Protein AF-A0A6I4T181-F1 (afdb_monomer_lite)

pLDDT: mean 81.12, std 13.32, range [42.12, 96.31]

Secondary structure (DSSP, 8-state):
------EEEEEEEE-TTSTTT--EEEEEEESSHHHHHHHHHHHHHHHHHHT--BTTB-EEEEEEEEPP-HHHHHHHHHH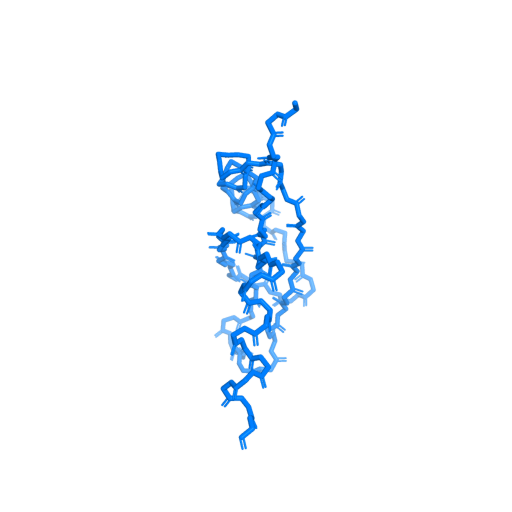T-

Sequence (81 aa):
MEAVVPFLLILVGWNTAAPHDSMEIQQTLMISHETCIAKGEAFLQRQKSEGAYSRGAEDFRYFCVKAPDSEDFQTMFDDIK

Radius of gyration: 15.63 Å; chains: 1; bounding box: 45×17×44 Å

Organism: NCBI:txid1808508

Structure (mmCIF, N/CA/C/O backbone):
data_AF-A0A6I4T181-F1
#
_entry.id   AF-A0A6I4T181-F1
#
loop_
_atom_site.group_PDB
_atom_site.id
_atom_site.type_symbol
_atom_site.label_atom_id
_atom_site.label_alt_id
_atom_site.label_comp_id
_atom_site.label_asym_id
_atom_site.label_entity_id
_atom_site.label_seq_id
_atom_site.pdbx_PDB_ins_code
_atom_site.Cartn_x
_atom_site.Cartn_y
_atom_site.Cartn_z
_atom_site.occupancy
_atom_site.B_iso_or_equiv
_atom_site.auth_seq_id
_atom_site.auth_comp_id
_atom_site.auth_asym_id
_atom_site.auth_atom_id
_atom_site.pdbx_PDB_model_num
ATOM 1 N N . MET A 1 1 ? -14.807 -4.498 25.918 1.00 42.12 1 MET A N 1
ATOM 2 C CA . MET A 1 1 ? -13.742 -4.562 24.898 1.00 42.12 1 MET A CA 1
ATOM 3 C C . MET A 1 1 ? -14.159 -3.621 23.791 1.00 42.12 1 MET A C 1
ATOM 5 O O . MET A 1 1 ? -15.222 -3.846 23.229 1.00 42.12 1 MET A O 1
ATOM 9 N N . GLU A 1 2 ? -13.413 -2.543 23.556 1.00 48.62 2 GLU A N 1
ATOM 10 C CA . GLU A 1 2 ? -13.637 -1.711 22.370 1.00 48.62 2 GLU A CA 1
ATOM 11 C C . GLU A 1 2 ? -13.398 -2.572 21.128 1.00 48.62 2 GLU A C 1
ATOM 13 O O . GLU A 1 2 ? -12.415 -3.315 21.060 1.00 48.62 2 GLU A O 1
ATOM 18 N N . ALA A 1 3 ? -14.337 -2.541 20.185 1.00 55.62 3 ALA A N 1
ATOM 19 C CA . ALA A 1 3 ? -14.175 -3.221 18.913 1.00 55.62 3 ALA A CA 1
ATOM 20 C C . ALA A 1 3 ? -13.050 -2.516 18.146 1.00 55.62 3 ALA A C 1
ATOM 22 O O . ALA A 1 3 ? -13.190 -1.366 17.732 1.00 55.62 3 ALA A O 1
ATOM 23 N N . VAL A 1 4 ? -11.914 -3.192 17.997 1.00 62.84 4 VAL A N 1
ATOM 24 C CA . VAL A 1 4 ? -10.821 -2.714 17.154 1.00 62.84 4 VAL A CA 1
ATOM 25 C C . VAL A 1 4 ? -11.281 -2.854 15.711 1.00 62.84 4 VAL A C 1
ATOM 27 O O . VAL A 1 4 ? -11.405 -3.971 15.217 1.00 62.84 4 VAL A O 1
ATOM 30 N N . VAL A 1 5 ? -11.561 -1.732 15.050 1.00 68.06 5 VAL A N 1
ATOM 31 C CA . VAL A 1 5 ? -11.863 -1.706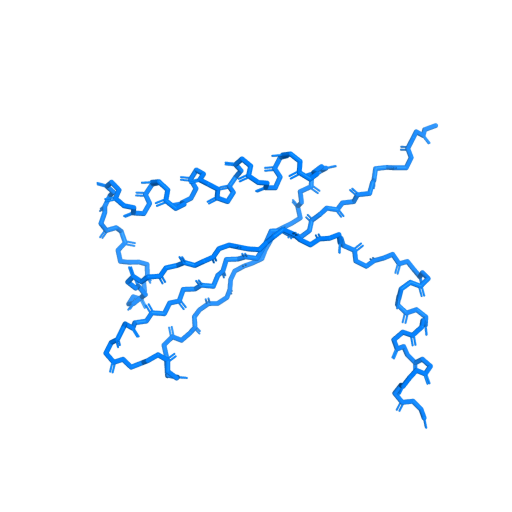 13.615 1.00 68.06 5 VAL A CA 1
ATOM 32 C C . VAL A 1 5 ? -10.532 -1.746 12.863 1.00 68.06 5 VAL A C 1
ATOM 34 O O . VAL A 1 5 ? -9.775 -0.773 12.937 1.00 68.06 5 VAL A O 1
ATOM 37 N N . PRO A 1 6 ? -10.203 -2.847 12.166 1.00 83.81 6 PRO A N 1
ATOM 38 C CA . PRO A 1 6 ? -8.941 -2.928 11.463 1.00 83.81 6 PRO A CA 1
ATOM 39 C C . PRO A 1 6 ? -8.983 -2.092 10.178 1.00 83.81 6 PRO A C 1
ATOM 41 O O . PRO A 1 6 ? -10.035 -1.853 9.587 1.00 83.81 6 PRO A O 1
ATOM 44 N N . PHE A 1 7 ? -7.811 -1.654 9.733 1.00 91.44 7 PHE A N 1
ATOM 45 C CA . PHE A 1 7 ? -7.617 -0.927 8.481 1.00 91.44 7 PHE A CA 1
ATOM 46 C C . PHE A 1 7 ? -6.758 -1.766 7.540 1.00 91.44 7 PHE A C 1
ATOM 48 O O . PHE A 1 7 ? -5.783 -2.379 7.970 1.00 91.44 7 PHE A O 1
ATOM 55 N N . LEU A 1 8 ? -7.100 -1.801 6.257 1.00 92.69 8 LEU A N 1
ATOM 56 C CA . LEU A 1 8 ? -6.291 -2.437 5.227 1.00 92.69 8 LEU A CA 1
ATOM 57 C C . LEU A 1 8 ? -5.298 -1.405 4.678 1.00 92.69 8 LEU A C 1
ATOM 59 O O . LEU A 1 8 ? -5.702 -0.390 4.106 1.00 92.69 8 LEU A O 1
ATOM 63 N N . LEU A 1 9 ? -4.004 -1.671 4.843 1.00 95.00 9 LEU A N 1
ATOM 64 C CA . LEU A 1 9 ? -2.952 -0.998 4.091 1.00 95.00 9 LEU A CA 1
ATOM 65 C C . LEU A 1 9 ? -2.805 -1.709 2.750 1.00 95.00 9 LEU A C 1
ATOM 67 O O . LEU A 1 9 ? -2.453 -2.887 2.725 1.00 95.00 9 LEU A O 1
ATOM 71 N N . ILE A 1 10 ? -3.035 -0.988 1.658 1.00 94.00 10 ILE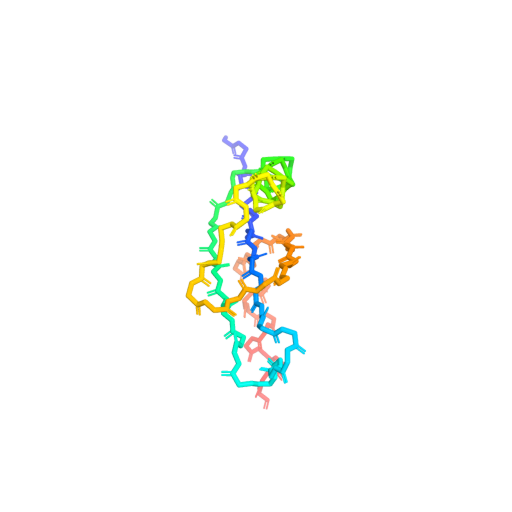 A N 1
ATOM 72 C CA . ILE A 1 10 ? -2.816 -1.455 0.287 1.00 94.00 10 ILE A CA 1
ATOM 73 C C . ILE A 1 10 ? -1.640 -0.676 -0.278 1.00 94.00 10 ILE A C 1
ATOM 75 O O . ILE A 1 10 ? -1.652 0.550 -0.260 1.00 94.00 10 ILE A O 1
ATOM 79 N N . LEU A 1 11 ? -0.645 -1.376 -0.800 1.00 92.75 11 LEU A N 1
ATOM 80 C CA . LEU A 1 11 ? 0.473 -0.814 -1.542 1.00 92.75 11 LEU A CA 1
ATOM 81 C C . LEU A 1 11 ? 0.320 -1.229 -3.000 1.00 92.75 11 LEU A C 1
ATOM 83 O O . LEU A 1 11 ? 0.215 -2.419 -3.292 1.00 92.75 11 LEU A O 1
ATOM 87 N N . VAL A 1 12 ? 0.307 -0.252 -3.898 1.00 91.50 12 VAL A N 1
ATOM 88 C CA . VAL A 1 12 ? 0.244 -0.462 -5.344 1.00 91.50 12 VAL A CA 1
ATOM 89 C C . VAL A 1 12 ? 1.533 0.073 -5.940 1.00 91.50 12 VAL A C 1
ATOM 91 O O . VAL A 1 12 ? 1.808 1.265 -5.812 1.00 91.50 12 VAL A O 1
ATOM 94 N N . GLY A 1 13 ? 2.319 -0.807 -6.549 1.00 90.44 13 GLY A N 1
ATOM 95 C CA . GLY A 1 13 ? 3.546 -0.475 -7.267 1.00 90.44 13 GLY A CA 1
ATOM 96 C C . GLY A 1 13 ? 3.409 -0.739 -8.759 1.00 90.44 13 GLY A C 1
ATOM 97 O O . GLY A 1 13 ? 2.654 -1.625 -9.153 1.00 90.44 13 GLY A O 1
ATOM 98 N N . TRP A 1 14 ? 4.125 0.010 -9.594 1.00 89.69 14 TRP A N 1
ATOM 99 C CA . TRP A 1 14 ? 4.178 -0.234 -11.040 1.00 89.69 14 TRP A CA 1
ATOM 100 C C . TRP A 1 14 ? 5.498 0.237 -11.654 1.00 89.69 14 TRP A C 1
ATOM 102 O O . TRP A 1 14 ? 6.184 1.109 -11.116 1.00 89.69 14 TRP A O 1
ATOM 112 N N . ASN A 1 15 ? 5.850 -0.332 -12.806 1.00 87.81 15 ASN A N 1
ATOM 113 C CA . ASN A 1 15 ? 6.902 0.183 -13.675 1.00 87.81 15 ASN A CA 1
ATOM 114 C C . ASN A 1 15 ? 6.354 1.345 -14.512 1.00 87.81 15 ASN A C 1
ATOM 116 O O . ASN A 1 15 ? 5.302 1.218 -15.144 1.00 87.81 15 ASN A O 1
ATOM 120 N N . THR A 1 16 ? 7.062 2.472 -14.558 1.00 82.94 16 THR A N 1
ATOM 121 C CA . THR A 1 16 ? 6.567 3.661 -15.269 1.00 82.94 16 THR A CA 1
ATOM 122 C C . THR A 1 16 ? 6.580 3.512 -16.793 1.00 82.94 16 THR A C 1
ATOM 124 O O . THR A 1 16 ? 5.763 4.137 -17.469 1.00 82.94 16 THR A O 1
ATOM 127 N N . ALA A 1 17 ? 7.437 2.645 -17.340 1.00 85.19 17 ALA A N 1
ATOM 128 C CA . ALA A 1 17 ? 7.521 2.365 -18.771 1.00 85.19 17 ALA A CA 1
ATOM 129 C C . ALA A 1 17 ? 6.445 1.382 -19.269 1.00 85.19 17 ALA A C 1
ATOM 131 O O . ALA A 1 17 ? 6.114 1.398 -20.454 1.00 85.19 17 ALA A O 1
ATOM 132 N N . ALA A 1 18 ? 5.883 0.546 -18.387 1.00 84.00 18 ALA A N 1
ATOM 133 C CA . ALA A 1 18 ? 4.818 -0.405 -18.728 1.00 84.00 18 ALA A CA 1
ATOM 134 C C . ALA A 1 18 ? 3.804 -0.591 -17.576 1.00 84.00 18 ALA A C 1
ATOM 136 O O . ALA A 1 18 ? 3.725 -1.677 -16.995 1.00 84.00 18 ALA A O 1
ATOM 137 N N . PRO A 1 19 ? 3.004 0.434 -17.220 1.00 80.06 19 PRO A N 1
ATOM 138 C CA . PRO A 1 19 ? 2.173 0.406 -16.010 1.00 80.06 19 PRO A CA 1
ATOM 139 C C . PRO A 1 19 ? 1.102 -0.691 -16.018 1.00 80.06 19 PRO A C 1
ATOM 141 O O . PRO A 1 19 ? 0.793 -1.269 -14.980 1.00 80.06 19 PRO A O 1
ATOM 144 N N . HIS A 1 20 ? 0.551 -0.993 -17.196 1.00 80.19 20 HIS A N 1
ATOM 145 C CA . HIS A 1 20 ? -0.527 -1.971 -17.368 1.00 80.19 20 HIS A CA 1
ATOM 146 C C . HIS A 1 20 ? -0.076 -3.415 -17.101 1.00 80.19 20 HIS A C 1
ATOM 148 O O . HIS A 1 20 ? -0.871 -4.217 -16.621 1.00 80.19 20 HIS A O 1
ATOM 154 N N . ASP A 1 21 ? 1.200 -3.718 -17.355 1.00 80.50 21 ASP A N 1
ATOM 155 C CA . ASP A 1 21 ? 1.741 -5.083 -17.324 1.00 80.50 21 ASP A CA 1
ATOM 156 C C . ASP A 1 21 ? 2.613 -5.359 -16.086 1.00 80.50 21 ASP A C 1
ATOM 158 O O . ASP A 1 21 ? 3.107 -6.470 -15.900 1.00 80.50 21 ASP A O 1
ATOM 162 N N . SER A 1 22 ? 2.828 -4.351 -15.236 1.00 79.88 22 SER A N 1
ATOM 163 C CA . SER A 1 22 ? 3.800 -4.389 -14.129 1.00 79.88 22 SER A CA 1
ATOM 164 C C . SER A 1 22 ? 3.207 -4.050 -12.762 1.00 79.88 22 SER A C 1
ATOM 166 O O . SER A 1 22 ? 3.946 -3.839 -11.800 1.00 79.88 22 SER A O 1
ATOM 168 N N . MET A 1 23 ? 1.878 -3.969 -12.670 1.00 86.50 23 MET A N 1
ATOM 169 C CA . MET A 1 23 ? 1.202 -3.599 -11.435 1.00 86.50 23 MET A CA 1
ATOM 170 C C . MET A 1 23 ? 1.346 -4.704 -10.377 1.00 86.50 23 MET A C 1
ATOM 172 O O . MET A 1 23 ? 0.876 -5.827 -10.561 1.00 86.50 23 MET A O 1
ATOM 176 N N . GLU A 1 24 ? 1.960 -4.369 -9.244 1.00 87.12 24 GLU A N 1
ATOM 177 C CA . GLU A 1 24 ? 2.071 -5.221 -8.059 1.00 87.12 24 GLU A CA 1
ATOM 178 C C . GLU A 1 24 ? 1.199 -4.649 -6.939 1.00 87.12 24 GLU A C 1
ATOM 180 O O . GLU A 1 24 ? 1.246 -3.455 -6.643 1.00 87.12 24 GLU A O 1
ATOM 185 N N . ILE A 1 25 ? 0.411 -5.512 -6.296 1.00 89.25 25 ILE A N 1
ATOM 186 C CA . ILE A 1 25 ? -0.440 -5.139 -5.166 1.00 89.25 25 ILE A CA 1
ATOM 187 C C . ILE A 1 25 ? -0.020 -5.954 -3.947 1.00 89.25 25 ILE A C 1
ATOM 189 O O . ILE A 1 25 ? 0.013 -7.184 -3.988 1.00 89.25 25 ILE A O 1
ATOM 193 N N . GLN A 1 26 ? 0.266 -5.266 -2.846 1.00 89.31 26 GLN A N 1
ATOM 194 C CA . GLN A 1 26 ? 0.515 -5.873 -1.541 1.00 89.31 26 GLN A CA 1
ATOM 195 C C . GLN A 1 26 ? -0.490 -5.327 -0.533 1.00 89.31 26 GLN A C 1
ATOM 197 O O . GLN A 1 26 ? -0.824 -4.145 -0.560 1.00 89.31 26 GLN A O 1
ATOM 202 N N . GLN A 1 27 ? -0.976 -6.179 0.367 1.00 90.06 27 GLN A N 1
ATOM 203 C CA . GLN A 1 27 ? -1.987 -5.793 1.350 1.00 90.06 27 GLN A CA 1
ATOM 204 C C . GLN A 1 27 ? -1.666 -6.337 2.741 1.00 90.06 27 GLN A C 1
ATOM 206 O O . GLN A 1 27 ? -1.133 -7.438 2.884 1.00 90.06 27 GLN A O 1
ATOM 211 N N . THR A 1 28 ? -1.964 -5.563 3.783 1.00 91.00 28 THR A N 1
ATOM 212 C CA . THR A 1 28 ? -1.756 -5.956 5.186 1.00 91.00 28 THR A CA 1
ATOM 213 C C . THR A 1 28 ? -2.775 -5.285 6.100 1.00 91.00 28 THR A C 1
ATOM 215 O O . THR A 1 28 ? -3.115 -4.120 5.914 1.00 91.00 28 THR A O 1
ATOM 218 N N . LEU A 1 29 ? -3.242 -6.016 7.114 1.00 91.38 29 LEU A N 1
ATOM 219 C CA . LEU A 1 29 ? -4.137 -5.493 8.144 1.00 91.38 29 LEU A CA 1
ATOM 220 C C . LEU A 1 29 ? -3.369 -4.709 9.213 1.00 91.38 29 LEU A C 1
ATOM 222 O O . LEU A 1 29 ? -2.324 -5.141 9.699 1.00 91.38 29 LEU A O 1
ATOM 226 N N . MET A 1 30 ? -3.939 -3.578 9.609 1.00 92.00 30 MET A N 1
ATOM 227 C CA . MET A 1 30 ? -3.420 -2.653 10.608 1.00 92.00 30 MET A CA 1
ATOM 228 C C . MET A 1 30 ? -4.463 -2.429 11.698 1.00 92.00 30 MET A C 1
ATOM 230 O O . MET A 1 30 ? -5.664 -2.435 11.443 1.00 92.00 30 MET A O 1
ATOM 234 N N . ILE A 1 31 ? -3.993 -2.212 12.924 1.00 88.25 31 ILE A N 1
ATOM 235 C CA . ILE A 1 31 ? -4.853 -2.110 14.111 1.00 88.25 31 ILE A CA 1
ATOM 236 C C . ILE A 1 31 ? -5.615 -0.777 14.201 1.00 88.25 31 ILE A C 1
ATOM 238 O O . ILE A 1 31 ? -6.620 -0.686 14.895 1.00 88.25 31 ILE A O 1
ATOM 242 N N . SER A 1 32 ? -5.133 0.265 13.520 1.00 90.81 32 SER A N 1
ATOM 243 C CA . SER A 1 32 ? -5.747 1.593 13.506 1.00 90.81 32 SER A CA 1
ATOM 244 C C . SER A 1 32 ? -5.427 2.340 12.212 1.00 90.81 32 SER A C 1
ATOM 246 O O . SER A 1 32 ? -4.462 2.013 11.511 1.00 90.81 32 SER A O 1
ATOM 248 N N . HIS A 1 33 ? -6.212 3.380 11.923 1.00 92.12 33 HIS A N 1
ATOM 249 C CA . HIS A 1 33 ? -5.996 4.257 10.773 1.00 92.12 33 HIS A CA 1
ATOM 250 C C . HIS A 1 33 ? -4.625 4.942 10.824 1.00 92.12 33 HIS A C 1
ATOM 252 O O . HIS A 1 33 ? -3.888 4.938 9.842 1.00 92.12 33 HIS A O 1
ATOM 258 N N . GLU A 1 34 ? -4.249 5.459 11.994 1.00 94.06 34 GLU A N 1
ATOM 259 C CA . GLU A 1 34 ? -2.961 6.123 12.221 1.00 94.06 34 GLU A CA 1
ATOM 260 C C . GLU A 1 34 ? -1.788 5.170 11.975 1.00 94.06 34 GLU A C 1
ATOM 262 O O . GLU A 1 34 ? -0.825 5.529 11.299 1.00 94.06 34 GLU A O 1
ATOM 267 N N . THR A 1 35 ? -1.896 3.922 12.451 1.00 93.56 35 THR A N 1
ATOM 268 C CA . THR A 1 35 ? -0.879 2.890 12.195 1.00 93.56 35 THR A CA 1
ATOM 269 C C . THR A 1 35 ? -0.779 2.586 10.704 1.00 93.56 35 THR A C 1
ATOM 271 O O . THR A 1 35 ? 0.326 2.419 10.188 1.00 93.56 35 THR A O 1
ATOM 274 N N . CYS A 1 36 ? -1.914 2.531 10.002 1.00 94.75 36 CYS A N 1
ATOM 275 C CA . CYS A 1 36 ? -1.934 2.318 8.561 1.00 94.75 36 CYS A CA 1
ATOM 276 C C . CYS A 1 36 ? -1.197 3.432 7.812 1.00 94.75 36 CYS A C 1
ATOM 278 O O . CYS A 1 36 ? -0.290 3.135 7.031 1.00 94.75 36 CYS A O 1
ATOM 280 N N . ILE A 1 37 ? -1.531 4.696 8.094 1.00 95.94 37 ILE A N 1
ATOM 281 C CA . ILE A 1 37 ? -0.896 5.856 7.455 1.00 95.94 37 ILE A CA 1
ATOM 282 C C . ILE A 1 37 ? 0.605 5.852 7.736 1.00 95.94 37 ILE A C 1
ATOM 284 O O . ILE A 1 37 ? 1.398 5.874 6.799 1.00 95.94 37 ILE A O 1
ATOM 288 N N . ALA A 1 38 ? 1.001 5.729 9.006 1.00 96.31 38 ALA A N 1
ATOM 289 C CA . ALA A 1 38 ? 2.408 5.759 9.395 1.00 96.31 38 ALA A CA 1
ATOM 290 C C . ALA A 1 38 ? 3.225 4.650 8.708 1.00 96.31 38 ALA A C 1
ATOM 292 O O . ALA A 1 38 ? 4.357 4.877 8.279 1.00 96.31 38 ALA A O 1
ATOM 293 N N . LYS A 1 39 ? 2.658 3.444 8.565 1.00 95.00 39 LYS A N 1
ATOM 294 C CA . LYS A 1 39 ? 3.307 2.333 7.853 1.00 95.00 39 LYS A CA 1
ATOM 295 C C . LYS A 1 39 ? 3.393 2.577 6.345 1.00 95.00 39 LYS A C 1
ATOM 297 O O . LYS A 1 39 ? 4.432 2.275 5.760 1.00 95.00 39 LYS A O 1
ATOM 302 N N . GLY A 1 40 ? 2.3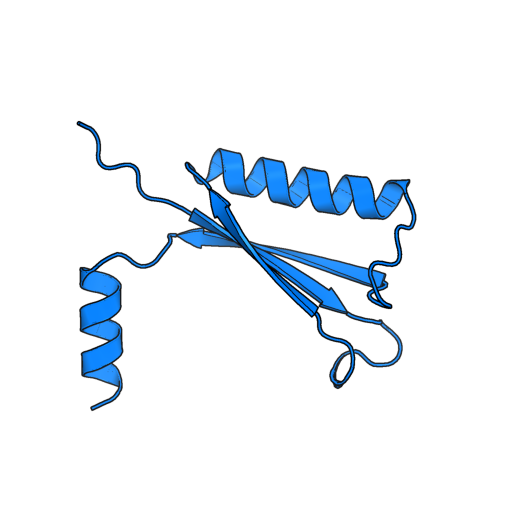44 3.123 5.729 1.00 94.19 40 GLY A N 1
ATOM 303 C CA . GLY A 1 40 ? 2.329 3.475 4.307 1.00 94.19 40 GLY A CA 1
ATOM 304 C C . GLY A 1 40 ? 3.345 4.567 3.961 1.00 94.19 40 GLY A C 1
ATOM 305 O O . GLY A 1 40 ? 4.131 4.417 3.025 1.00 94.19 40 GLY A O 1
ATOM 306 N N . GLU A 1 41 ? 3.406 5.627 4.765 1.00 95.62 41 GLU A N 1
ATOM 307 C CA . GLU A 1 41 ? 4.385 6.707 4.605 1.00 95.62 41 GLU A CA 1
ATOM 308 C C . GLU A 1 41 ? 5.818 6.212 4.799 1.00 95.62 41 GLU A C 1
ATOM 310 O O . GLU A 1 41 ? 6.686 6.507 3.975 1.00 95.62 41 GLU A O 1
ATOM 315 N N . ALA A 1 42 ? 6.064 5.412 5.843 1.00 93.50 42 ALA A N 1
ATOM 316 C CA . ALA A 1 42 ? 7.375 4.819 6.087 1.00 93.50 42 ALA A CA 1
ATOM 317 C C . ALA A 1 42 ? 7.827 3.938 4.911 1.00 93.50 42 ALA A C 1
ATOM 319 O O . ALA A 1 42 ? 9.000 3.965 4.540 1.00 93.50 42 ALA A O 1
ATOM 320 N N . PHE A 1 43 ? 6.905 3.196 4.289 1.00 91.94 43 PHE A N 1
ATOM 321 C CA . PHE A 1 43 ? 7.200 2.419 3.087 1.00 91.94 43 PHE A CA 1
ATOM 322 C C . PHE A 1 43 ? 7.613 3.319 1.914 1.00 91.94 43 PHE A C 1
ATOM 324 O O . PHE A 1 43 ? 8.661 3.085 1.313 1.00 91.94 43 PHE A O 1
ATOM 331 N N . LEU A 1 44 ? 6.850 4.378 1.615 1.00 90.31 44 LEU A N 1
ATOM 332 C CA . LEU A 1 44 ? 7.195 5.305 0.528 1.00 90.31 44 LEU A CA 1
ATOM 333 C C . LEU A 1 44 ? 8.525 6.029 0.769 1.00 90.31 44 LEU A C 1
ATOM 335 O O . LEU A 1 44 ? 9.299 6.225 -0.167 1.00 90.31 44 LEU A O 1
ATOM 339 N N . GLN A 1 45 ? 8.800 6.439 2.008 1.00 90.81 45 GLN A N 1
ATOM 340 C CA . GLN A 1 45 ? 10.073 7.070 2.362 1.00 90.81 45 GLN A CA 1
ATOM 341 C C . GLN A 1 45 ? 11.240 6.107 2.163 1.00 90.81 45 GLN A C 1
ATOM 343 O O . GLN A 1 45 ? 12.230 6.476 1.533 1.00 90.81 45 GLN A O 1
ATOM 348 N N . ARG A 1 46 ? 11.089 4.862 2.628 1.00 87.19 46 ARG A N 1
ATOM 349 C CA . ARG A 1 46 ? 12.089 3.813 2.442 1.00 87.19 46 ARG A CA 1
ATOM 350 C C . ARG A 1 46 ? 12.356 3.538 0.964 1.00 87.19 46 ARG A C 1
ATOM 352 O O . ARG A 1 46 ? 13.512 3.435 0.565 1.00 87.19 46 ARG A O 1
ATOM 359 N N . GLN A 1 47 ? 11.305 3.489 0.148 1.00 85.12 47 GLN A N 1
ATOM 360 C CA . GLN A 1 47 ? 11.428 3.308 -1.297 1.00 85.12 47 GLN A CA 1
ATOM 361 C C . GLN A 1 47 ? 12.225 4.434 -1.965 1.00 85.12 47 GLN A C 1
ATOM 363 O O . GLN A 1 47 ? 13.133 4.174 -2.754 1.00 85.12 47 GLN A O 1
ATOM 368 N N . LYS A 1 48 ? 11.961 5.688 -1.579 1.00 79.00 48 LYS A N 1
ATOM 369 C CA . LYS A 1 48 ? 12.714 6.850 -2.073 1.00 79.00 48 LYS A CA 1
ATOM 370 C C . LYS A 1 48 ? 14.187 6.826 -1.663 1.00 79.00 48 LYS A C 1
ATOM 372 O O . LYS A 1 48 ? 15.027 7.252 -2.449 1.00 79.00 48 LYS A O 1
ATOM 377 N N . SER A 1 49 ? 14.504 6.375 -0.447 1.00 78.12 49 SER A N 1
ATOM 378 C CA . SER A 1 49 ? 15.880 6.386 0.069 1.00 78.12 49 SER A CA 1
ATOM 379 C C . SER A 1 49 ? 16.721 5.200 -0.393 1.00 78.12 49 SER A C 1
ATOM 381 O O . SER A 1 49 ? 17.918 5.353 -0.608 1.00 78.12 49 SER A O 1
ATOM 383 N N . GLU A 1 50 ? 16.119 4.017 -0.516 1.00 73.56 50 GLU A N 1
ATOM 384 C CA . GLU A 1 50 ? 16.841 2.784 -0.850 1.00 73.56 50 GLU A CA 1
ATOM 385 C C . GLU A 1 50 ? 16.882 2.528 -2.364 1.00 73.56 50 GLU A C 1
ATOM 387 O O . GLU A 1 50 ? 17.596 1.627 -2.802 1.00 73.56 50 GLU A O 1
ATOM 392 N N . GLY A 1 51 ? 16.133 3.301 -3.169 1.00 62.84 51 GLY A N 1
ATOM 393 C CA . GLY A 1 51 ? 15.986 3.055 -4.609 1.00 62.84 51 GLY A CA 1
ATOM 394 C C . GLY A 1 51 ? 15.533 1.621 -4.883 1.00 62.84 51 GLY A C 1
ATOM 395 O O . GLY A 1 51 ?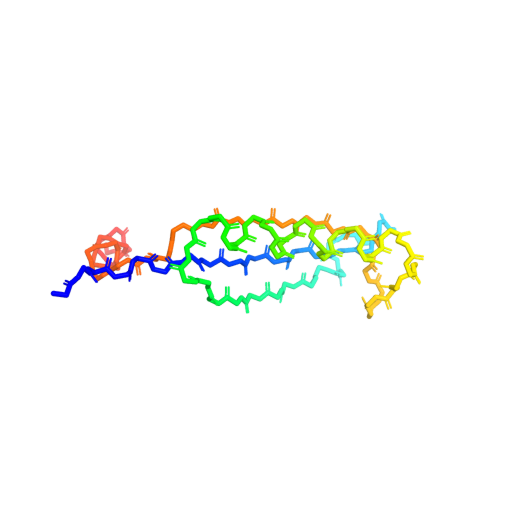 15.949 1.013 -5.868 1.00 62.84 51 GLY A O 1
ATOM 396 N N . ALA A 1 52 ? 14.781 1.043 -3.943 1.00 55.66 52 ALA A N 1
ATOM 397 C CA . ALA A 1 52 ? 14.553 -0.383 -3.860 1.00 55.66 52 ALA A CA 1
ATOM 398 C C . ALA A 1 52 ? 13.517 -0.793 -4.903 1.00 55.66 52 ALA A C 1
ATOM 400 O O . ALA A 1 52 ? 12.350 -0.985 -4.584 1.00 55.66 52 ALA A O 1
ATOM 401 N N . TYR A 1 53 ? 13.969 -0.973 -6.147 1.00 55.84 53 TYR A N 1
ATOM 402 C CA . TYR A 1 53 ? 13.252 -1.683 -7.202 1.00 55.84 53 TYR A CA 1
ATOM 403 C C . TYR A 1 53 ? 12.741 -3.020 -6.650 1.00 55.84 53 TYR A C 1
ATOM 405 O O . TYR A 1 53 ? 13.424 -4.047 -6.714 1.00 55.84 53 TYR A O 1
ATOM 413 N N . SER A 1 54 ? 11.539 -3.041 -6.077 1.00 55.09 54 SER A N 1
ATOM 414 C CA . SER A 1 54 ? 10.905 -4.291 -5.709 1.00 55.09 54 SER A CA 1
ATOM 415 C C . SER A 1 54 ? 10.324 -4.835 -6.999 1.00 55.09 54 SER A C 1
ATOM 417 O O . SER A 1 54 ? 9.378 -4.277 -7.545 1.00 55.09 54 SER A O 1
ATOM 419 N N . ARG A 1 55 ? 10.954 -5.885 -7.530 1.00 59.81 55 ARG A N 1
ATOM 420 C CA . ARG A 1 55 ? 10.417 -6.695 -8.636 1.00 59.81 55 ARG A CA 1
ATOM 421 C C . ARG A 1 55 ? 9.998 -5.894 -9.883 1.00 59.81 55 ARG A C 1
ATOM 423 O O . ARG A 1 55 ? 9.079 -6.291 -10.585 1.00 59.81 55 ARG A O 1
ATOM 430 N N . GLY A 1 56 ? 10.694 -4.797 -10.183 1.00 64.62 56 GLY A N 1
ATOM 431 C CA . GLY A 1 56 ? 10.453 -3.991 -11.385 1.00 64.62 56 GLY A CA 1
ATOM 432 C C . GLY A 1 56 ? 9.450 -2.844 -11.224 1.00 64.62 56 GLY A C 1
ATOM 433 O O . GLY A 1 56 ? 9.295 -2.080 -12.175 1.00 64.62 56 GLY A O 1
ATOM 434 N N . ALA A 1 57 ? 8.830 -2.675 -10.051 1.00 71.75 57 ALA A N 1
ATOM 435 C CA . ALA A 1 57 ? 8.058 -1.479 -9.725 1.00 71.75 57 ALA A CA 1
ATOM 436 C C . ALA A 1 57 ? 8.978 -0.322 -9.293 1.00 71.75 57 ALA A C 1
ATOM 438 O O . ALA A 1 57 ? 9.921 -0.509 -8.520 1.00 71.75 57 ALA A O 1
ATOM 439 N N . GLU A 1 58 ? 8.693 0.865 -9.822 1.00 78.25 58 GLU A N 1
ATOM 440 C CA . GLU A 1 58 ? 9.501 2.087 -9.708 1.00 78.25 58 GLU A CA 1
ATOM 441 C C . GLU A 1 58 ? 8.768 3.194 -8.950 1.00 78.25 58 GLU A C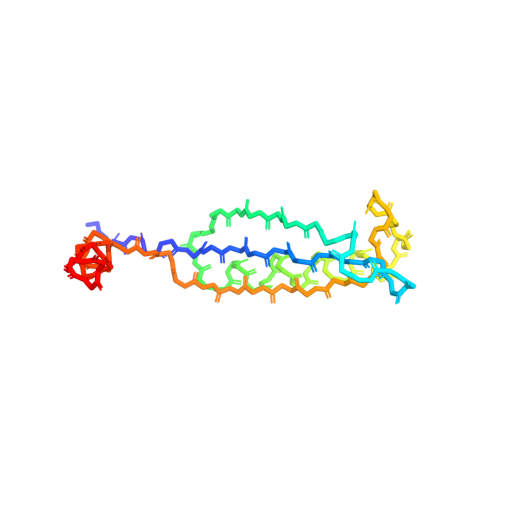 1
ATOM 443 O O . GLU A 1 58 ? 9.387 3.954 -8.206 1.00 78.25 58 GLU A O 1
ATOM 448 N N . ASP A 1 59 ? 7.449 3.282 -9.130 1.00 85.69 59 ASP A N 1
ATOM 449 C CA . ASP A 1 59 ? 6.588 4.193 -8.381 1.00 85.69 59 ASP A CA 1
ATOM 450 C C . ASP A 1 59 ? 5.587 3.382 -7.558 1.00 85.69 59 ASP A C 1
ATOM 452 O O . ASP A 1 59 ? 5.195 2.272 -7.929 1.00 85.69 59 ASP A O 1
ATOM 456 N N . PHE A 1 60 ? 5.202 3.947 -6.417 1.00 90.00 60 PHE A N 1
ATOM 457 C CA . PHE A 1 60 ? 4.294 3.335 -5.461 1.00 90.00 60 PHE A CA 1
ATOM 458 C C . PHE A 1 60 ? 3.274 4.345 -4.949 1.00 90.00 60 PHE A C 1
ATOM 460 O O . PHE A 1 60 ? 3.556 5.529 -4.729 1.00 90.00 60 PHE A O 1
ATOM 467 N N . ARG A 1 61 ? 2.076 3.851 -4.656 1.00 91.75 61 ARG A N 1
ATOM 468 C CA . ARG A 1 61 ? 1.064 4.545 -3.857 1.00 91.75 61 ARG A CA 1
ATOM 469 C C . ARG A 1 61 ? 0.578 3.620 -2.760 1.00 91.75 61 ARG A C 1
ATOM 471 O O . ARG A 1 61 ? 0.536 2.406 -2.942 1.00 91.75 61 ARG A O 1
ATOM 478 N N . TYR A 1 62 ? 0.209 4.208 -1.629 1.00 94.38 62 TYR A N 1
ATOM 479 C CA . TYR A 1 62 ? -0.475 3.481 -0.574 1.00 94.38 62 TYR A CA 1
ATOM 480 C C . TYR A 1 62 ? -1.900 3.995 -0.408 1.00 94.38 62 TYR A C 1
ATOM 482 O O . TYR A 1 62 ? -2.183 5.170 -0.643 1.00 94.38 62 TYR A O 1
ATOM 490 N N . PHE A 1 63 ? -2.774 3.104 0.038 1.00 94.88 63 PHE A N 1
ATOM 491 C CA . PHE A 1 63 ? -4.137 3.403 0.436 1.00 94.88 63 PHE A CA 1
ATOM 492 C C . PHE A 1 63 ? -4.377 2.810 1.816 1.00 94.88 63 PHE A C 1
ATOM 494 O O . PHE A 1 63 ? -3.945 1.695 2.107 1.00 94.88 63 PHE A O 1
ATOM 501 N N . CYS A 1 64 ? -5.081 3.564 2.649 1.00 93.88 64 CYS A N 1
ATOM 502 C CA . CYS A 1 64 ? -5.544 3.114 3.949 1.00 93.88 64 CYS A CA 1
ATOM 503 C C . CYS A 1 64 ? -7.059 3.133 3.939 1.00 93.88 64 CYS A C 1
ATOM 505 O O . CYS A 1 64 ? -7.670 4.199 3.931 1.00 93.88 64 CYS A O 1
ATOM 507 N N . VAL A 1 65 ? -7.655 1.948 3.901 1.00 91.62 65 VAL A N 1
ATOM 508 C CA . VAL A 1 65 ? -9.109 1.784 3.864 1.00 91.62 65 VAL A CA 1
ATOM 509 C C . VAL A 1 65 ? -9.573 1.095 5.136 1.00 91.62 65 VAL A C 1
ATOM 511 O O . VAL A 1 65 ? -8.856 0.261 5.690 1.00 91.62 65 VAL A O 1
ATOM 514 N N . LYS A 1 66 ? -10.764 1.443 5.626 1.00 89.69 66 LYS A N 1
ATOM 515 C CA . LYS A 1 66 ? -11.406 0.667 6.693 1.00 89.69 66 LYS A CA 1
ATOM 516 C C . LYS A 1 66 ? -11.591 -0.759 6.165 1.00 89.69 66 LYS A C 1
ATOM 518 O O . LYS A 1 66 ? -12.045 -0.928 5.033 1.00 89.69 66 LYS A O 1
ATOM 523 N N . ALA A 1 67 ? -11.191 -1.769 6.934 1.00 85.06 67 ALA A N 1
ATOM 524 C CA . ALA A 1 67 ? -11.477 -3.140 6.542 1.00 85.06 67 ALA A CA 1
ATOM 525 C C . ALA A 1 67 ? -13.001 -3.346 6.574 1.00 85.06 67 ALA A C 1
ATOM 527 O O . ALA A 1 67 ? -13.636 -2.877 7.526 1.00 85.06 67 ALA A O 1
ATOM 528 N N . PRO A 1 68 ? -13.576 -4.016 5.562 1.00 76.81 68 PRO A N 1
ATOM 529 C CA . PRO A 1 68 ? -15.004 -4.283 5.538 1.00 76.81 68 PRO A CA 1
ATOM 530 C C . PRO A 1 68 ? -15.392 -5.083 6.780 1.00 76.81 68 PRO A C 1
ATOM 532 O O . PRO A 1 68 ? -14.733 -6.070 7.127 1.00 76.81 68 PRO A O 1
ATOM 535 N N . ASP A 1 69 ? -16.438 -4.634 7.462 1.00 78.38 69 ASP A N 1
ATOM 536 C CA . ASP A 1 69 ? -17.060 -5.406 8.528 1.00 78.38 69 ASP A CA 1
ATOM 537 C C . ASP A 1 69 ? -18.118 -6.373 7.967 1.00 78.38 69 ASP A C 1
ATOM 539 O O . ASP A 1 69 ? -18.324 -6.498 6.758 1.00 78.38 69 ASP A O 1
ATOM 543 N N . SER A 1 70 ? -18.750 -7.148 8.848 1.00 74.00 70 SER A N 1
ATOM 544 C CA . SER A 1 70 ? -19.762 -8.125 8.440 1.00 74.00 70 SER A CA 1
ATOM 545 C C . SER A 1 70 ? -20.976 -7.488 7.758 1.00 74.00 70 SER A C 1
ATOM 547 O O . SER A 1 70 ? -21.625 -8.151 6.955 1.00 74.00 70 SER A O 1
ATOM 549 N N . GLU A 1 71 ? -21.289 -6.231 8.074 1.00 75.31 71 GLU A N 1
ATOM 550 C CA . GLU A 1 71 ? -22.425 -5.501 7.505 1.00 75.31 71 GLU A CA 1
ATOM 551 C C . GLU A 1 71 ? -22.077 -4.964 6.106 1.00 75.31 71 GLU A C 1
ATOM 553 O O . GLU A 1 71 ? -22.864 -5.119 5.165 1.00 75.31 71 GLU A O 1
ATOM 558 N N . ASP A 1 72 ? -20.846 -4.465 5.936 1.00 70.69 72 ASP A N 1
ATOM 559 C CA . ASP A 1 72 ? -20.268 -4.111 4.633 1.00 70.69 72 ASP A CA 1
ATOM 560 C C . ASP A 1 72 ? -20.267 -5.324 3.676 1.00 70.69 72 ASP A C 1
ATOM 562 O O . ASP A 1 72 ? -20.641 -5.216 2.505 1.00 70.69 72 ASP A O 1
ATOM 566 N N . PHE A 1 73 ? -19.903 -6.512 4.179 1.00 67.25 73 PHE A N 1
ATOM 567 C CA . PHE A 1 73 ? -19.923 -7.754 3.395 1.00 67.25 73 PHE A CA 1
ATOM 568 C C . PHE A 1 73 ? -21.331 -8.160 2.960 1.00 67.25 73 PHE A C 1
ATOM 570 O O . PHE A 1 73 ? -21.523 -8.566 1.814 1.00 67.25 73 PHE A O 1
ATOM 577 N N . GLN A 1 74 ? -22.309 -8.071 3.862 1.00 67.62 74 GLN A N 1
ATOM 578 C CA . GLN A 1 74 ? -23.693 -8.432 3.563 1.00 67.62 74 GLN A CA 1
ATOM 579 C C . GLN A 1 74 ? -24.258 -7.539 2.449 1.00 67.62 74 GLN A C 1
ATOM 581 O O . GLN A 1 74 ? -24.822 -8.045 1.482 1.00 67.62 74 GLN A O 1
ATOM 586 N N . THR A 1 75 ? -23.995 -6.233 2.541 1.00 74.31 75 THR A N 1
ATOM 587 C CA . THR A 1 75 ? -24.413 -5.237 1.545 1.00 74.31 75 THR A CA 1
ATOM 588 C C . THR A 1 75 ? -23.782 -5.507 0.175 1.00 74.31 75 THR A C 1
ATOM 590 O O . THR A 1 75 ? -24.487 -5.539 -0.829 1.00 74.31 75 THR A O 1
ATOM 593 N N . MET A 1 76 ? -22.475 -5.807 0.120 1.00 65.81 76 MET A N 1
ATOM 594 C CA . MET A 1 76 ? -21.813 -6.185 -1.139 1.00 65.81 76 MET A CA 1
ATOM 595 C C . MET A 1 76 ? -22.422 -7.434 -1.792 1.00 65.81 76 MET A C 1
ATOM 597 O O . MET A 1 76 ? -22.476 -7.516 -3.016 1.00 65.81 76 MET A O 1
ATOM 601 N N . PHE A 1 77 ? -22.837 -8.428 -1.004 1.00 66.06 77 PHE A N 1
ATOM 602 C CA . PHE A 1 77 ? -23.451 -9.647 -1.539 1.00 66.06 77 PHE A CA 1
ATOM 603 C C . PHE A 1 77 ? -24.857 -9.409 -2.091 1.00 66.06 77 PHE A C 1
ATOM 605 O O . PHE A 1 77 ? -25.235 -10.056 -3.071 1.00 66.06 77 PHE A O 1
ATOM 612 N N . ASP A 1 78 ? -25.616 -8.507 -1.475 1.00 73.81 78 ASP A N 1
ATOM 613 C CA . ASP A 1 78 ? -26.965 -8.167 -1.920 1.00 73.81 78 ASP A CA 1
ATOM 614 C C . ASP A 1 78 ? -26.943 -7.323 -3.207 1.00 73.81 78 ASP A C 1
ATOM 616 O O . ASP A 1 78 ? -27.784 -7.544 -4.074 1.00 73.81 78 ASP A O 1
ATOM 620 N N . ASP A 1 79 ? -25.934 -6.465 -3.400 1.00 66.56 79 ASP A N 1
ATOM 621 C CA . ASP A 1 79 ? -25.750 -5.662 -4.625 1.00 66.56 79 ASP A CA 1
ATOM 622 C C . ASP A 1 79 ? -25.310 -6.481 -5.860 1.00 66.56 79 ASP A C 1
ATOM 624 O O . ASP A 1 79 ? -25.403 -6.006 -6.994 1.00 66.56 79 ASP A O 1
ATOM 628 N N . ILE A 1 80 ? -24.805 -7.707 -5.670 1.00 68.00 80 ILE A N 1
ATOM 629 C CA . ILE A 1 80 ? -24.373 -8.606 -6.761 1.00 68.00 80 ILE A CA 1
ATOM 630 C C . ILE A 1 80 ? -25.534 -9.491 -7.273 1.00 68.00 80 ILE A C 1
ATOM 632 O O . ILE A 1 80 ? -25.395 -10.155 -8.305 1.00 68.00 80 ILE A O 1
ATOM 636 N N . LYS A 1 81 ? -26.678 -9.513 -6.580 1.00 49.75 81 LYS A N 1
ATOM 637 C CA . LYS A 1 81 ? -27.880 -10.271 -6.968 1.00 49.75 81 LYS A CA 1
ATOM 638 C C . LYS A 1 81 ? -28.814 -9.487 -7.882 1.00 49.75 81 LYS A C 1
ATOM 640 O O . LYS A 1 81 ? -29.418 -10.157 -8.752 1.00 49.75 81 LYS A O 1
#

Foldseek 3Di:
DPPQFKKKKKKWFAAPVCRPVGIDIDIDIHRDQVRSVVVQVVVQVCCVVVVDCDPRTRDMDIDIGGDDDPVSVVVVVVVVD